Protein AF-A0A8C0QXE6-F1 (afdb_monomer)

Solvent-accessible surface area (backbone atoms only — not comparable to full-atom values): 5259 Å² total; per-residue (Å²): 135,86,78,80,76,77,84,74,82,79,78,74,94,70,89,79,63,35,59,53,74,41,62,43,84,90,75,74,41,79,80,47,75,49,74,78,36,82,29,62,71,77,45,76,48,71,43,95,84,71,50,33,37,38,40,33,27,78,66,79,48,71,50,77,43,75,61,57,72,68,69,79,69,64,73,83,90,127

Sequence (78 aa):
MDKREATVTTTSTRIGKFEARFFHLAFEEEFGRVKGHFRPINSVAFHPDGKSYSSGGEDGYVHIHYLDPQYFEFEFEV

pLDDT: mean 78.51, std 20.02, range [30.75, 95.88]

Secondary structure (DSSP, 8-state):
-----------S---S-EEEEEE-TTT--EEEEEEEESS-EEEEEE-TTSSEEEEEETTS-EEEEEPPHHHHS-----

InterPro domains:
  IPR001680 WD40 repeat [PF00400] (34-64)
  IPR001680 WD40 repeat [PS50082] (34-64)
  IPR001680 WD40 repeat [SM00320] (27-66)
  IPR011047 Quinoprotein alcohol dehydrogenase-like superfamily [SSF50998] (21-74)
  IPR015943 WD40/YVTN repeat-like-containing domain superfamily [G3DSA:2.130.10.10] (2-78)

Foldseek 3Di:
DDDPDPPPPPPDDDQDWDWDWDADPVVRDTDDIGTDDNAHFPDKAADPVRQKIWTDGPVRDIDIDGDDPVVVVDDDDD

Structure (mmCIF, N/CA/C/O backbone):
data_AF-A0A8C0QXE6-F1
#
_entry.id   AF-A0A8C0QXE6-F1
#
loop_
_atom_site.group_PDB
_atom_site.id
_atom_site.type_symbol
_atom_site.label_atom_id
_atom_site.label_alt_id
_atom_site.label_comp_id
_atom_site.label_asym_id
_atom_site.label_entity_id
_atom_site.label_seq_id
_atom_site.pdbx_PDB_ins_code
_atom_site.Cartn_x
_atom_site.Cartn_y
_atom_site.Cartn_z
_atom_site.occupancy
_atom_site.B_iso_or_equiv
_atom_site.auth_seq_id
_atom_site.auth_comp_id
_atom_site.auth_asym_id
_atom_site.auth_atom_id
_atom_site.pdbx_PDB_model_num
ATOM 1 N N . MET A 1 1 ? -17.587 -11.201 -34.002 1.00 38.28 1 MET A N 1
ATOM 2 C CA . MET A 1 1 ? -16.588 -11.356 -32.925 1.00 38.28 1 MET A CA 1
ATOM 3 C C . MET A 1 1 ? -16.464 -9.986 -32.287 1.00 38.28 1 MET A C 1
ATOM 5 O O . MET A 1 1 ? -15.793 -9.120 -32.829 1.00 38.28 1 MET A O 1
ATOM 9 N N . ASP A 1 2 ? -17.292 -9.752 -31.273 1.00 34.84 2 ASP A N 1
ATOM 10 C CA . ASP A 1 2 ? -17.496 -8.451 -30.635 1.00 34.84 2 ASP A CA 1
ATOM 11 C C . ASP A 1 2 ? -16.312 -8.159 -29.706 1.00 34.84 2 ASP A C 1
ATOM 13 O O . ASP A 1 2 ? -16.123 -8.837 -28.693 1.00 34.84 2 ASP A O 1
ATOM 17 N N . LYS A 1 3 ? -15.446 -7.225 -30.107 1.00 36.88 3 LYS A N 1
ATOM 18 C CA . LYS A 1 3 ? -14.353 -6.745 -29.263 1.00 36.88 3 LYS A CA 1
ATOM 19 C C . LYS A 1 3 ? -14.950 -5.700 -28.331 1.00 36.88 3 LYS A C 1
ATOM 21 O O . LYS A 1 3 ? -15.165 -4.563 -28.734 1.00 36.88 3 LYS A O 1
ATOM 26 N N . ARG A 1 4 ? -15.231 -6.099 -27.091 1.00 35.62 4 ARG A N 1
ATOM 27 C CA . ARG A 1 4 ? -15.594 -5.164 -26.026 1.00 35.62 4 ARG A CA 1
ATOM 28 C C . ARG A 1 4 ? -14.385 -4.286 -25.730 1.00 35.62 4 ARG A C 1
ATOM 30 O O . ARG A 1 4 ? -13.462 -4.706 -25.038 1.00 35.62 4 ARG A O 1
ATOM 37 N N . GLU A 1 5 ? -14.386 -3.088 -26.296 1.00 39.59 5 GLU A N 1
ATOM 38 C CA . GLU A 1 5 ? -13.471 -2.031 -25.898 1.00 39.59 5 GLU A CA 1
ATOM 39 C C . GLU A 1 5 ? -13.893 -1.564 -24.506 1.00 39.59 5 GLU A C 1
ATOM 41 O O . GLU A 1 5 ? -14.916 -0.901 -24.333 1.00 39.59 5 GLU A O 1
ATOM 46 N N . ALA A 1 6 ? -13.136 -1.970 -23.487 1.00 44.06 6 ALA A N 1
ATOM 47 C CA . ALA A 1 6 ? -13.220 -1.328 -22.189 1.00 44.06 6 ALA A CA 1
ATOM 48 C C . ALA A 1 6 ? -12.817 0.133 -22.404 1.00 44.06 6 ALA A C 1
ATOM 50 O O . ALA A 1 6 ? -11.657 0.428 -22.684 1.00 44.06 6 ALA A O 1
ATOM 51 N N . THR A 1 7 ? -13.795 1.035 -22.355 1.00 30.75 7 THR A N 1
ATOM 52 C CA . THR A 1 7 ? -13.591 2.479 -22.416 1.00 30.75 7 THR A CA 1
ATOM 53 C C . THR A 1 7 ? -12.667 2.885 -21.271 1.00 30.75 7 THR A C 1
ATOM 55 O O . THR A 1 7 ? -13.096 3.067 -20.134 1.00 30.75 7 THR A O 1
ATOM 58 N N . VAL A 1 8 ? -11.370 2.984 -21.559 1.00 45.34 8 VAL A N 1
ATOM 59 C CA . VAL A 1 8 ? -10.392 3.566 -20.648 1.00 45.34 8 VAL A CA 1
ATOM 60 C C . VAL A 1 8 ? -10.561 5.072 -20.761 1.00 45.34 8 VAL A C 1
ATOM 62 O O . VAL A 1 8 ? -10.107 5.700 -21.714 1.00 45.34 8 VAL A O 1
ATOM 65 N N . THR A 1 9 ? -11.261 5.655 -19.794 1.00 40.00 9 THR A N 1
ATOM 66 C CA . THR A 1 9 ? -11.388 7.104 -19.640 1.00 40.00 9 THR A CA 1
ATOM 67 C C . THR A 1 9 ? -10.026 7.680 -19.243 1.00 40.00 9 THR A C 1
ATOM 69 O O . THR A 1 9 ? -9.749 7.924 -18.070 1.00 40.00 9 THR A O 1
ATOM 72 N N . THR A 1 10 ? -9.129 7.883 -20.210 1.00 45.06 10 THR A N 1
ATOM 73 C CA . THR A 1 10 ? -7.906 8.668 -20.009 1.00 45.06 10 THR A CA 1
ATOM 74 C C . THR A 1 10 ? -8.278 10.149 -19.965 1.00 45.06 10 THR A C 1
ATOM 76 O O . THR A 1 10 ? -8.195 10.862 -20.966 1.00 45.06 10 THR A O 1
ATOM 79 N N . THR A 1 11 ? -8.726 10.629 -18.805 1.00 42.41 11 THR A N 1
ATOM 80 C CA . THR A 1 11 ? -8.910 12.064 -18.567 1.00 42.41 11 THR A CA 1
ATOM 81 C C . THR A 1 11 ? -7.546 12.756 -18.554 1.00 42.41 11 THR A C 1
ATOM 83 O O . THR A 1 11 ? -6.791 12.653 -17.592 1.00 42.41 11 THR A O 1
ATOM 86 N N . SER A 1 12 ? -7.257 13.446 -19.659 1.00 40.34 12 SER A N 1
ATOM 87 C CA . SER A 1 12 ? -6.492 14.693 -19.786 1.00 40.34 12 SER A CA 1
ATOM 88 C C . SER A 1 12 ? -5.349 14.932 -18.782 1.00 40.34 12 SER A C 1
ATOM 90 O O . SER A 1 12 ? -5.559 15.397 -17.665 1.00 40.34 12 SER A O 1
ATOM 92 N N . THR A 1 13 ? -4.116 14.751 -19.259 1.00 43.88 13 THR A N 1
ATOM 93 C CA . THR A 1 13 ? -2.958 15.613 -18.951 1.00 43.88 13 THR A CA 1
ATOM 94 C C . THR A 1 13 ? -2.736 15.976 -17.472 1.00 43.88 13 THR A C 1
ATOM 96 O O . THR A 1 13 ? -2.645 17.146 -17.108 1.00 43.88 13 THR A O 1
ATOM 99 N N . ARG A 1 14 ? -2.550 14.977 -16.604 1.00 45.50 14 ARG A N 1
ATOM 100 C CA . ARG A 1 14 ? -1.692 15.131 -15.418 1.00 45.50 14 ARG A CA 1
ATOM 101 C C . ARG A 1 14 ? -0.477 14.241 -15.602 1.00 45.50 14 ARG A C 1
ATOM 103 O O . ARG A 1 14 ? -0.526 13.036 -15.388 1.00 45.50 14 ARG A O 1
ATOM 110 N N . ILE A 1 15 ? 0.613 14.852 -16.046 1.00 50.94 15 ILE A N 1
ATOM 111 C CA . ILE A 1 15 ? 1.936 14.244 -15.976 1.00 50.94 15 ILE A CA 1
ATOM 112 C C . ILE A 1 15 ? 2.184 13.884 -14.507 1.00 50.94 15 ILE A C 1
ATOM 114 O O . ILE A 1 15 ? 2.319 14.764 -13.660 1.00 50.94 15 ILE A O 1
ATOM 118 N N . GLY A 1 16 ? 2.237 12.585 -14.222 1.00 53.91 16 GLY A N 1
ATOM 119 C CA . GLY A 1 16 ? 2.832 12.059 -13.003 1.00 53.91 16 GLY A CA 1
ATOM 120 C C . GLY A 1 16 ? 1.861 11.555 -11.937 1.00 53.91 16 GLY A C 1
ATOM 121 O O . GLY A 1 16 ? 1.193 12.332 -11.258 1.00 53.91 16 GLY A O 1
ATOM 122 N N . LYS A 1 17 ? 2.030 10.251 -11.686 1.00 66.50 17 LYS A N 1
ATOM 123 C CA . LYS A 1 17 ? 1.777 9.487 -10.453 1.00 66.50 17 LYS A CA 1
ATOM 124 C C . LYS A 1 17 ? 0.444 8.752 -10.431 1.00 66.50 17 LYS A C 1
ATOM 126 O O . LYS A 1 17 ? -0.567 9.258 -9.957 1.00 66.50 17 LYS A O 1
ATOM 131 N N . PHE A 1 18 ? 0.502 7.513 -10.908 1.00 83.25 18 PHE A N 1
ATOM 132 C CA . PHE A 1 18 ? -0.497 6.512 -10.577 1.00 83.25 18 PHE A CA 1
ATOM 133 C C . PHE A 1 18 ? -0.348 6.180 -9.090 1.00 83.25 18 PHE A C 1
ATOM 135 O O . PHE A 1 18 ? 0.762 5.996 -8.582 1.00 83.25 18 PHE A O 1
ATOM 142 N N . GLU A 1 19 ? -1.467 6.193 -8.378 1.00 89.38 19 GLU A N 1
ATOM 143 C CA . GLU A 1 19 ? -1.516 6.075 -6.924 1.00 89.38 19 GLU A CA 1
ATOM 144 C C . GLU A 1 19 ? -2.529 5.006 -6.520 1.00 89.38 19 GLU A C 1
ATOM 146 O O . GLU A 1 19 ? -3.591 4.886 -7.134 1.00 89.38 19 GLU A O 1
ATOM 151 N N . ALA A 1 20 ? -2.200 4.237 -5.485 1.00 90.88 20 ALA A N 1
ATOM 152 C CA . ALA A 1 20 ? -3.160 3.378 -4.810 1.00 90.88 20 ALA A CA 1
ATOM 153 C C . ALA A 1 20 ? -3.999 4.243 -3.862 1.00 90.88 20 ALA A C 1
ATOM 155 O O . ALA A 1 20 ? -3.449 5.051 -3.110 1.00 90.88 20 ALA A O 1
ATOM 156 N N . ARG A 1 21 ? -5.325 4.098 -3.912 1.00 91.44 21 ARG A N 1
ATOM 157 C CA . ARG A 1 21 ? -6.258 4.851 -3.066 1.00 91.44 21 ARG A CA 1
ATOM 158 C C . ARG A 1 21 ? -6.898 3.933 -2.040 1.00 91.44 21 ARG A C 1
ATOM 160 O O . ARG A 1 21 ? -7.313 2.828 -2.381 1.00 91.44 21 ARG A O 1
ATOM 167 N N . PHE A 1 22 ? -6.983 4.424 -0.813 1.00 91.19 22 PHE A N 1
ATOM 168 C CA . PHE A 1 22 ? -7.559 3.729 0.325 1.00 91.19 22 PHE A CA 1
ATOM 169 C C . PHE A 1 22 ? -8.892 4.373 0.682 1.00 91.19 22 PHE A C 1
ATOM 171 O O . PHE A 1 22 ? -8.973 5.591 0.850 1.00 91.19 22 PHE A O 1
ATOM 178 N N . PHE A 1 23 ? -9.923 3.537 0.773 1.00 89.88 23 PHE A N 1
ATOM 179 C CA . PHE A 1 23 ? -11.291 3.944 1.067 1.00 89.88 23 PHE A CA 1
ATOM 180 C C . PHE A 1 23 ? -11.805 3.219 2.295 1.00 89.88 23 PHE A C 1
ATOM 182 O O . PHE A 1 23 ? -11.563 2.020 2.467 1.00 89.88 23 PHE A O 1
ATOM 189 N N . HIS A 1 24 ? -12.534 3.945 3.131 1.00 88.88 24 HIS A N 1
ATOM 190 C CA . HIS A 1 24 ? -13.245 3.360 4.246 1.00 88.88 24 HIS A CA 1
ATOM 191 C C . HIS A 1 24 ? -14.487 2.645 3.713 1.00 88.88 24 HIS A C 1
ATOM 193 O O . HIS A 1 24 ? -15.353 3.270 3.108 1.00 88.88 24 HIS A O 1
ATOM 199 N N . LEU A 1 25 ? -14.599 1.335 3.946 1.00 88.25 25 LEU A N 1
ATOM 200 C CA . LEU A 1 25 ? -15.658 0.521 3.338 1.00 88.25 25 LEU A CA 1
ATOM 201 C C . LEU A 1 25 ? -17.071 0.961 3.755 1.00 88.25 25 LEU A C 1
ATOM 203 O O . LEU A 1 25 ? -17.984 0.896 2.944 1.00 88.25 25 LEU A O 1
ATOM 207 N N . ALA A 1 26 ? -17.256 1.395 5.005 1.00 89.25 26 ALA A N 1
ATOM 208 C CA . ALA A 1 26 ? -18.587 1.732 5.520 1.00 89.25 26 ALA A CA 1
ATOM 209 C C . ALA A 1 26 ? -19.049 3.159 5.181 1.00 89.25 26 ALA A C 1
ATOM 211 O O . ALA A 1 26 ? -20.248 3.403 5.122 1.00 89.25 26 ALA A O 1
ATOM 212 N N . PHE A 1 27 ? -18.109 4.089 4.989 1.0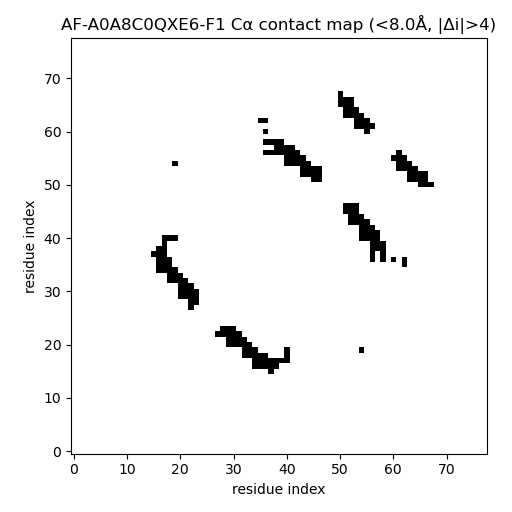0 87.75 27 PHE A N 1
ATOM 213 C CA . PHE A 1 27 ? -18.411 5.505 4.729 1.00 87.75 27 PHE A CA 1
ATOM 214 C C . PHE A 1 27 ? -18.198 5.874 3.258 1.00 87.75 27 PHE A C 1
ATOM 216 O O . PHE A 1 27 ? -18.596 6.949 2.834 1.00 87.75 27 PHE A O 1
ATOM 223 N N . GLU A 1 28 ? -17.565 4.985 2.485 1.00 89.94 28 GLU A N 1
ATOM 224 C CA . GLU A 1 28 ? -17.168 5.206 1.090 1.00 89.94 28 GLU A CA 1
ATOM 225 C C . GLU A 1 28 ? -16.236 6.420 0.907 1.00 89.94 28 GLU A C 1
ATOM 227 O O . GLU A 1 28 ? -16.043 6.922 -0.201 1.00 89.94 28 GLU A O 1
ATOM 232 N N . GLU A 1 29 ? -15.596 6.864 1.993 1.00 88.06 29 GLU A N 1
ATOM 233 C CA . GLU A 1 29 ? -14.705 8.019 2.000 1.00 88.06 29 GLU A CA 1
ATOM 234 C C . GLU A 1 29 ? -13.249 7.619 1.777 1.00 88.06 29 GLU A C 1
ATOM 236 O O . GLU A 1 29 ? -12.749 6.622 2.304 1.00 88.06 29 GLU A O 1
ATOM 241 N N . GLU A 1 30 ? -12.549 8.417 0.977 1.00 87.94 30 GLU A N 1
ATOM 242 C CA . GLU A 1 30 ? -11.122 8.255 0.737 1.00 87.94 30 GLU A CA 1
ATOM 243 C C . GLU A 1 30 ? -10.329 8.802 1.929 1.00 87.94 30 GLU A C 1
ATOM 245 O O . GLU A 1 30 ? -10.453 9.977 2.263 1.00 87.94 30 GLU A O 1
ATOM 250 N N . PHE A 1 31 ? -9.468 7.979 2.529 1.00 88.81 31 PHE A N 1
ATOM 251 C CA . PHE A 1 31 ? -8.660 8.385 3.686 1.00 88.81 31 PHE A CA 1
ATOM 252 C C . PHE A 1 31 ? -7.150 8.338 3.426 1.00 88.81 31 PHE A C 1
ATOM 254 O O . PHE A 1 31 ? -6.357 8.770 4.259 1.00 88.81 31 PHE A O 1
ATOM 261 N N . GLY A 1 32 ? -6.720 7.835 2.264 1.00 87.94 32 GLY A N 1
ATOM 262 C CA . GLY A 1 32 ? -5.297 7.730 1.966 1.00 87.94 32 GLY A CA 1
ATOM 263 C C . GLY A 1 32 ? -4.967 7.534 0.494 1.00 87.94 32 GLY A C 1
ATOM 264 O O . GLY A 1 32 ? -5.716 6.926 -0.273 1.00 87.94 32 GLY A O 1
ATOM 265 N N . ARG A 1 33 ? -3.786 8.026 0.106 1.00 90.50 33 ARG A N 1
ATOM 266 C CA . ARG A 1 33 ? -3.202 7.847 -1.228 1.00 90.50 33 ARG A CA 1
ATOM 267 C C . ARG A 1 33 ? -1.737 7.482 -1.119 1.00 90.50 33 AR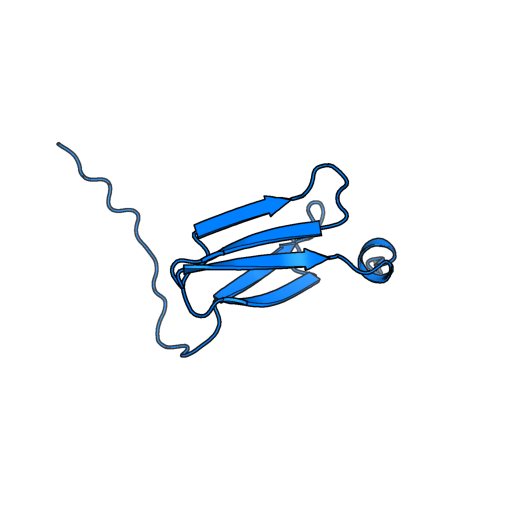G A C 1
ATOM 269 O O . ARG A 1 33 ? -0.958 8.227 -0.528 1.00 90.50 33 ARG A O 1
ATOM 276 N N . VAL A 1 34 ? -1.347 6.388 -1.760 1.00 90.25 34 VAL A N 1
ATOM 277 C CA . VAL A 1 34 ? 0.047 5.954 -1.827 1.00 90.25 34 VAL A CA 1
ATOM 278 C C . VAL A 1 34 ? 0.556 6.104 -3.251 1.00 90.25 34 VAL A C 1
ATOM 280 O O . VAL A 1 34 ? 0.071 5.471 -4.187 1.00 90.25 34 VAL A O 1
ATOM 283 N N . LYS A 1 35 ? 1.540 6.989 -3.413 1.00 89.19 35 LYS A N 1
ATOM 284 C CA . LYS A 1 35 ? 2.196 7.277 -4.691 1.00 89.19 35 LYS A CA 1
ATOM 285 C C . LYS A 1 35 ? 3.452 6.423 -4.821 1.00 89.19 35 LYS A C 1
ATOM 287 O O . LYS A 1 35 ? 4.151 6.204 -3.839 1.00 89.19 35 LYS A O 1
A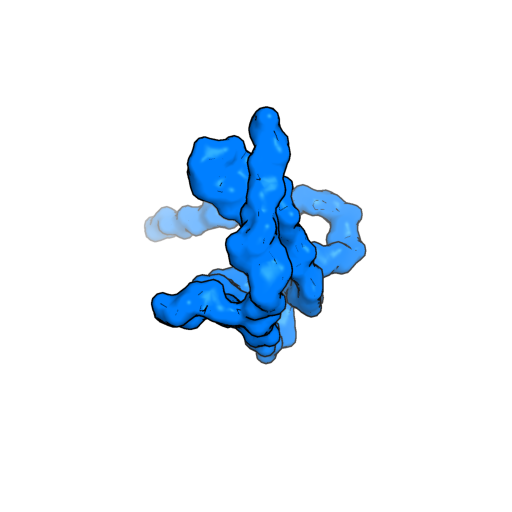TOM 292 N N . GLY A 1 36 ? 3.777 6.029 -6.046 1.00 84.38 36 GLY A N 1
ATOM 293 C CA . GLY A 1 36 ? 5.016 5.302 -6.337 1.00 84.38 36 GLY A CA 1
ATOM 294 C C . GLY A 1 36 ? 5.086 4.827 -7.780 1.00 84.38 36 GLY A C 1
ATOM 295 O O . GLY A 1 36 ? 6.120 4.961 -8.425 1.00 84.38 36 GLY A O 1
ATOM 296 N N . HIS A 1 37 ? 3.952 4.391 -8.328 1.00 87.69 37 HIS A N 1
ATOM 297 C CA . HIS A 1 37 ? 3.898 3.891 -9.692 1.00 87.69 37 HIS A CA 1
ATOM 298 C C . HIS A 1 37 ? 3.988 5.002 -10.744 1.00 87.69 37 HIS A C 1
ATOM 300 O O . HIS A 1 37 ? 3.280 6.019 -10.715 1.00 87.69 37 HIS A O 1
ATOM 306 N N . PHE A 1 38 ? 4.870 4.777 -11.717 1.00 84.75 38 PHE A N 1
ATOM 307 C CA . PHE A 1 38 ? 5.082 5.686 -12.846 1.00 84.75 38 PHE A CA 1
ATOM 308 C C . PHE A 1 38 ? 4.117 5.414 -14.004 1.00 84.75 38 PHE A C 1
ATOM 310 O O . PHE A 1 38 ? 3.902 6.287 -14.846 1.00 84.75 38 PHE A O 1
ATOM 317 N N . ARG A 1 39 ? 3.515 4.223 -14.030 1.00 87.56 39 ARG A N 1
ATOM 318 C CA . ARG A 1 39 ? 2.545 3.752 -15.028 1.00 87.56 39 ARG A CA 1
ATOM 319 C C . ARG A 1 39 ? 1.303 3.157 -14.343 1.00 87.56 39 ARG A C 1
ATOM 321 O O . ARG A 1 39 ? 1.332 3.011 -13.121 1.00 87.56 39 ARG A O 1
ATOM 328 N N . PRO A 1 40 ? 0.219 2.842 -15.080 1.00 88.94 40 PRO A N 1
ATOM 329 C CA . PRO A 1 40 ? -0.998 2.290 -14.493 1.00 88.94 40 PRO A CA 1
ATOM 330 C C . PRO A 1 40 ? -0.740 1.085 -13.588 1.00 88.94 40 PRO A C 1
ATOM 332 O O . PRO A 1 40 ? 0.072 0.214 -13.907 1.00 88.94 40 PRO A O 1
ATOM 335 N N . ILE A 1 41 ? -1.446 1.057 -12.457 1.00 90.12 41 ILE A N 1
ATOM 336 C CA . ILE A 1 41 ? -1.462 -0.083 -11.540 1.00 90.12 41 ILE A CA 1
ATOM 337 C C . ILE A 1 41 ? -2.458 -1.093 -12.100 1.00 90.12 41 ILE A C 1
ATOM 339 O O . ILE A 1 41 ? -3.635 -0.776 -12.254 1.00 90.12 41 ILE A O 1
ATOM 343 N N . ASN A 1 42 ? -1.985 -2.300 -12.391 1.00 91.88 42 ASN A N 1
ATOM 344 C CA . ASN A 1 42 ? -2.795 -3.360 -12.991 1.00 91.88 42 ASN A CA 1
ATOM 345 C C . ASN A 1 42 ? -3.265 -4.388 -11.959 1.00 91.88 42 ASN A C 1
ATOM 347 O O . ASN A 1 42 ? -4.244 -5.091 -12.192 1.00 91.88 42 ASN A 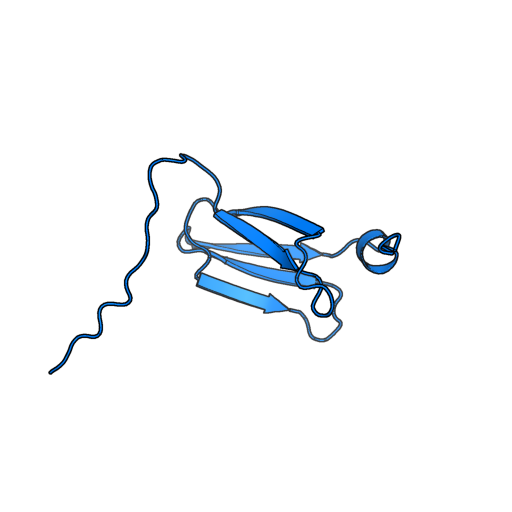O 1
ATOM 351 N N . SER A 1 43 ? -2.559 -4.502 -10.832 1.00 90.56 43 SER A N 1
ATOM 352 C CA . SER A 1 43 ? -2.868 -5.485 -9.798 1.00 90.56 43 SER A CA 1
ATOM 353 C C . SER A 1 43 ? -2.557 -4.943 -8.413 1.00 90.56 43 SER A C 1
ATOM 355 O O . SER A 1 43 ? -1.555 -4.258 -8.213 1.00 90.56 43 SER A O 1
ATOM 357 N N . VAL A 1 44 ? -3.393 -5.315 -7.449 1.00 94.62 44 VAL A N 1
ATOM 358 C CA . VAL A 1 44 ? -3.206 -5.055 -6.021 1.00 94.62 44 VAL A CA 1
ATOM 359 C C . VAL A 1 44 ? -3.519 -6.328 -5.243 1.00 94.62 44 VAL A C 1
ATOM 361 O O . VAL A 1 44 ? -4.438 -7.061 -5.600 1.00 94.62 44 VAL A O 1
ATOM 364 N N . ALA A 1 45 ? -2.743 -6.613 -4.204 1.00 95.88 45 ALA A N 1
ATOM 365 C CA . ALA A 1 45 ? -2.951 -7.768 -3.341 1.00 95.88 45 ALA A CA 1
ATOM 366 C C . ALA A 1 45 ? -2.613 -7.410 -1.895 1.00 95.88 45 ALA A C 1
ATOM 368 O O . ALA A 1 45 ? -1.578 -6.801 -1.629 1.00 95.88 45 ALA A O 1
ATOM 369 N N . PHE A 1 46 ? -3.473 -7.810 -0.965 1.00 95.12 46 PHE A N 1
ATOM 370 C CA . PHE A 1 46 ? -3.219 -7.683 0.466 1.00 95.12 46 PHE A CA 1
ATOM 371 C C . PHE A 1 46 ? -2.619 -8.977 1.000 1.00 95.12 46 PHE A C 1
ATOM 373 O O . PHE A 1 46 ? -3.007 -10.072 0.586 1.00 95.12 46 PHE A O 1
ATOM 380 N N . HIS A 1 47 ? -1.680 -8.852 1.931 1.00 94.69 47 HIS A N 1
ATOM 381 C CA . HIS A 1 47 ? -1.213 -10.006 2.678 1.00 94.69 47 HIS A CA 1
ATOM 382 C C . HIS A 1 47 ? -2.343 -10.500 3.608 1.00 94.69 47 HIS A C 1
ATOM 384 O O . HIS A 1 47 ? -3.068 -9.673 4.167 1.00 94.69 47 HIS A O 1
ATOM 390 N N . PRO A 1 48 ? -2.522 -11.822 3.800 1.00 94.62 48 PRO A N 1
ATOM 391 C CA . PRO A 1 48 ? -3.621 -12.374 4.601 1.00 94.62 48 PRO A CA 1
ATOM 392 C C . PRO A 1 48 ? -3.620 -11.945 6.076 1.00 94.62 48 PRO A C 1
ATOM 394 O O . PRO A 1 48 ? -4.653 -12.038 6.729 1.00 94.62 48 PRO A O 1
ATOM 397 N N . ASP A 1 49 ? -2.488 -11.473 6.607 1.00 93.50 49 ASP A N 1
ATOM 398 C CA . ASP A 1 49 ? -2.412 -10.911 7.965 1.00 93.50 49 ASP A CA 1
ATOM 399 C C . ASP A 1 49 ? -2.838 -9.432 8.061 1.00 93.50 49 ASP A C 1
ATOM 401 O O . ASP A 1 49 ? -2.879 -8.887 9.162 1.00 93.50 49 ASP A O 1
ATOM 405 N N . GLY A 1 50 ? -3.119 -8.773 6.932 1.00 91.19 50 GLY A N 1
ATOM 406 C CA . GLY A 1 50 ? -3.531 -7.370 6.869 1.00 91.19 50 GLY A CA 1
ATOM 407 C C . GLY A 1 50 ? -2.437 -6.340 7.169 1.00 91.19 50 GLY A C 1
ATOM 408 O O . GLY A 1 50 ? -2.744 -5.155 7.215 1.00 91.19 50 GLY A O 1
ATOM 409 N N . LYS A 1 51 ? -1.174 -6.741 7.361 1.00 93.69 51 LYS A N 1
ATOM 410 C CA . LYS A 1 51 ? -0.069 -5.835 7.744 1.00 93.69 51 LYS A CA 1
ATOM 411 C C . LYS A 1 51 ? 0.685 -5.236 6.569 1.00 93.69 51 LYS A C 1
ATOM 413 O O . LYS A 1 51 ? 1.500 -4.332 6.740 1.00 93.69 51 LYS A O 1
ATOM 418 N N . SER A 1 52 ? 0.465 -5.763 5.375 1.00 94.69 52 SER A N 1
ATOM 419 C CA . SER A 1 52 ? 1.134 -5.292 4.172 1.00 94.69 52 SER A CA 1
ATOM 420 C C . SER A 1 52 ? 0.270 -5.499 2.941 1.00 94.69 52 SER A C 1
ATOM 422 O O . SER A 1 52 ? -0.660 -6.313 2.923 1.00 94.69 52 SER A O 1
ATOM 424 N N . TYR A 1 53 ? 0.593 -4.755 1.893 1.00 95.62 53 TYR A N 1
ATOM 425 C CA . TYR A 1 53 ? 0.003 -4.935 0.579 1.00 95.62 53 TYR A CA 1
ATOM 426 C C . TYR A 1 53 ? 1.061 -4.761 -0.505 1.00 95.62 53 TYR A C 1
ATOM 428 O O . TYR A 1 53 ? 2.141 -4.211 -0.284 1.00 95.62 53 TYR A O 1
ATOM 436 N N . SER A 1 54 ? 0.751 -5.267 -1.689 1.00 95.56 54 SER A N 1
ATOM 437 C CA . SER A 1 54 ? 1.586 -5.155 -2.875 1.00 95.56 54 SER A CA 1
ATOM 438 C C . SER A 1 54 ? 0.785 -4.575 -4.031 1.00 95.56 54 SER A C 1
ATOM 440 O O . SER A 1 54 ? -0.380 -4.931 -4.223 1.00 95.56 54 SER A O 1
ATOM 442 N N . SER A 1 55 ? 1.416 -3.714 -4.823 1.00 94.25 55 SER A N 1
ATOM 443 C CA . SER A 1 55 ? 0.864 -3.173 -6.065 1.00 94.25 55 SER A CA 1
ATOM 444 C C . SER A 1 55 ? 1.817 -3.424 -7.232 1.00 94.25 55 SER A C 1
ATOM 446 O O . SER A 1 55 ? 3.024 -3.211 -7.130 1.00 94.25 55 SER A O 1
ATOM 448 N N . GLY A 1 56 ? 1.274 -3.913 -8.346 1.00 93.12 56 GLY A N 1
ATOM 449 C CA . GLY A 1 56 ? 2.008 -4.191 -9.578 1.00 93.12 56 GLY A CA 1
ATOM 450 C C . GLY A 1 56 ? 1.585 -3.234 -10.684 1.00 93.12 56 GLY A C 1
ATOM 451 O O . GLY A 1 56 ? 0.395 -3.143 -11.003 1.00 93.12 56 GLY A O 1
ATOM 452 N N . GLY A 1 57 ? 2.555 -2.530 -11.266 1.00 89.56 57 GLY A N 1
ATOM 453 C CA . GLY A 1 57 ? 2.330 -1.565 -12.337 1.00 89.56 57 GLY A CA 1
ATOM 454 C C . GLY A 1 57 ? 2.843 -2.042 -13.692 1.00 89.56 57 GLY A C 1
ATOM 455 O O . GLY A 1 57 ? 3.698 -2.920 -13.797 1.00 89.56 57 GLY A O 1
ATOM 456 N N . GLU A 1 58 ? 2.363 -1.409 -14.760 1.00 88.06 58 GLU A N 1
ATOM 457 C CA . GLU A 1 58 ? 2.908 -1.575 -16.119 1.00 88.06 58 GLU A CA 1
ATOM 458 C C . GLU A 1 58 ? 4.314 -0.949 -16.273 1.00 88.06 58 GLU A C 1
ATOM 460 O O . GLU A 1 58 ? 4.958 -1.010 -17.324 1.00 88.06 58 GLU A O 1
ATOM 465 N N . ASP A 1 59 ? 4.820 -0.310 -15.216 1.00 84.25 59 ASP A N 1
ATOM 466 C CA . ASP A 1 59 ? 6.197 0.174 -15.119 1.00 84.25 59 ASP A CA 1
ATOM 467 C C . ASP A 1 59 ? 7.208 -0.973 -14.994 1.00 84.25 59 ASP A C 1
ATOM 469 O O . ASP A 1 59 ? 8.399 -0.742 -15.186 1.00 84.25 59 ASP A O 1
ATOM 473 N N . GLY A 1 60 ? 6.735 -2.204 -14.769 1.00 86.94 60 GLY A N 1
ATOM 474 C CA . GLY A 1 60 ? 7.573 -3.389 -14.602 1.00 86.94 60 GLY A CA 1
ATOM 475 C C . GLY A 1 60 ? 8.061 -3.570 -13.167 1.00 86.94 60 GLY A C 1
ATOM 476 O O . GLY A 1 60 ? 8.895 -4.439 -12.917 1.00 86.94 60 GLY A O 1
ATOM 477 N N . TYR A 1 61 ? 7.540 -2.773 -12.230 1.00 89.19 61 TYR A N 1
ATOM 478 C CA . TYR A 1 61 ? 7.881 -2.845 -10.818 1.00 89.19 61 TYR A CA 1
ATOM 479 C C . TYR A 1 61 ? 6.694 -3.318 -9.982 1.00 89.19 61 TYR A C 1
ATOM 481 O O . TYR A 1 61 ? 5.527 -3.025 -10.258 1.00 89.19 61 TYR A O 1
ATOM 489 N N . VAL A 1 62 ? 7.026 -4.021 -8.901 1.00 92.88 62 VAL A N 1
ATOM 490 C CA . VAL A 1 62 ? 6.100 -4.332 -7.816 1.00 92.88 62 VAL A CA 1
ATOM 491 C C . VAL A 1 62 ? 6.531 -3.520 -6.607 1.00 92.88 62 VAL A C 1
ATOM 493 O O . VAL A 1 62 ? 7.678 -3.613 -6.172 1.00 92.88 62 VAL A O 1
ATOM 496 N N . HIS A 1 63 ? 5.616 -2.717 -6.078 1.00 91.94 63 HIS A N 1
ATOM 497 C CA . HIS A 1 63 ? 5.816 -2.014 -4.822 1.00 91.94 63 HIS A CA 1
ATOM 498 C C . HIS A 1 63 ? 5.222 -2.849 -3.694 1.00 91.94 63 HIS A C 1
ATOM 500 O O . HIS A 1 63 ? 4.095 -3.331 -3.801 1.00 91.94 63 HIS A O 1
ATOM 506 N N . ILE A 1 64 ? 5.992 -3.022 -2.622 1.00 94.50 64 IL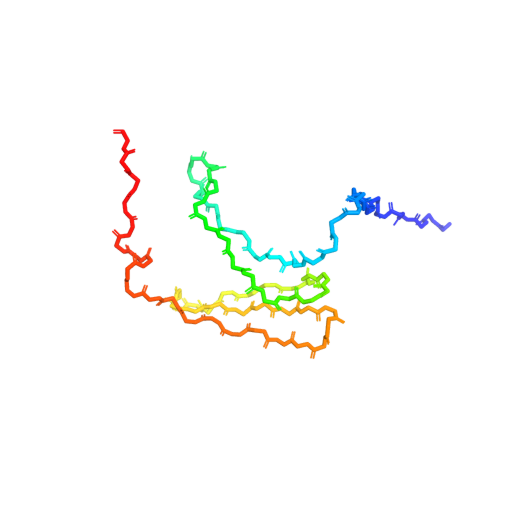E A N 1
ATOM 507 C CA . ILE A 1 64 ? 5.564 -3.707 -1.403 1.00 94.50 64 ILE A CA 1
ATOM 508 C C . ILE A 1 64 ? 5.535 -2.666 -0.295 1.00 94.50 64 ILE A C 1
ATOM 510 O O . ILE A 1 64 ? 6.523 -1.968 -0.063 1.00 94.50 64 ILE A O 1
ATOM 514 N N . HIS A 1 65 ? 4.401 -2.574 0.381 1.00 93.50 65 HIS A N 1
ATOM 515 C CA . HIS A 1 65 ? 4.150 -1.590 1.416 1.00 93.50 65 HIS A CA 1
ATOM 516 C C . HIS A 1 65 ? 3.817 -2.296 2.723 1.00 93.50 65 HIS A C 1
ATOM 518 O O . HIS A 1 65 ? 2.879 -3.091 2.785 1.00 93.50 65 HIS A O 1
ATOM 524 N N . TYR A 1 66 ? 4.577 -1.972 3.765 1.00 93.31 66 TYR A N 1
ATOM 525 C CA . TYR A 1 66 ? 4.248 -2.326 5.139 1.00 93.31 66 TYR A CA 1
ATOM 526 C C . TYR A 1 66 ? 3.400 -1.209 5.734 1.00 93.31 66 TYR A C 1
ATOM 528 O O . TYR A 1 66 ? 3.711 -0.033 5.546 1.00 93.31 66 TYR A O 1
ATOM 536 N N . LEU A 1 67 ? 2.309 -1.583 6.394 1.00 91.31 67 LEU A N 1
ATOM 537 C CA . LEU A 1 67 ? 1.434 -0.645 7.079 1.00 91.31 67 LEU A CA 1
ATOM 538 C C . LEU A 1 67 ? 1.992 -0.407 8.478 1.00 91.31 67 LEU A C 1
ATOM 540 O O . LEU A 1 67 ? 2.184 -1.352 9.249 1.00 91.31 67 LEU A O 1
ATOM 544 N N . ASP A 1 68 ? 2.265 0.855 8.788 1.00 88.88 68 ASP A N 1
ATOM 545 C CA . ASP A 1 68 ? 2.721 1.249 10.113 1.00 88.88 68 ASP A CA 1
ATOM 546 C C . ASP A 1 68 ? 1.597 1.067 11.151 1.00 88.88 68 ASP A C 1
ATOM 548 O O . ASP A 1 68 ? 0.419 1.178 10.798 1.00 88.88 68 ASP A O 1
ATOM 552 N N . PRO A 1 69 ? 1.91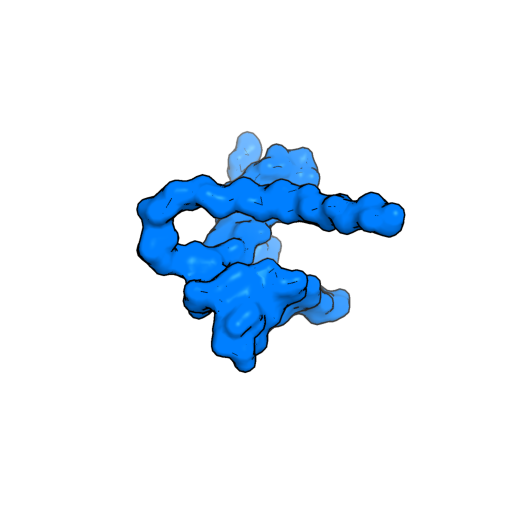8 0.824 12.438 1.00 86.81 69 PRO A N 1
ATOM 553 C CA . PRO A 1 69 ? 0.919 0.673 13.500 1.00 86.81 69 PRO A CA 1
ATOM 554 C C . PRO A 1 69 ? -0.130 1.795 13.532 1.00 86.81 69 PRO A C 1
ATOM 556 O O . PRO A 1 69 ? -1.312 1.529 13.730 1.00 86.81 69 PRO A O 1
ATOM 559 N N . GLN A 1 70 ? 0.281 3.028 13.225 1.00 85.06 70 GLN A N 1
ATOM 560 C CA . GLN A 1 70 ?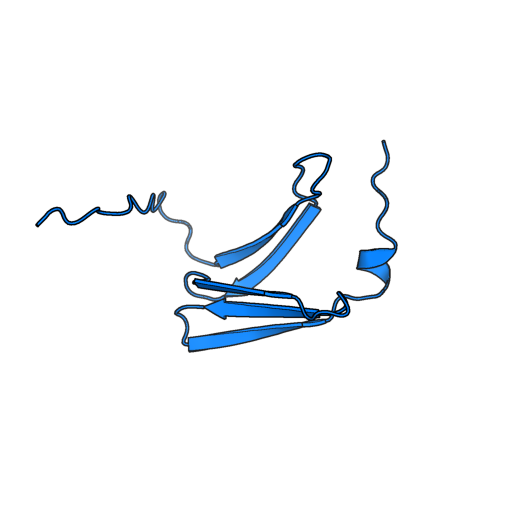 -0.586 4.205 13.182 1.00 85.06 70 GLN A CA 1
ATOM 561 C C . GLN A 1 70 ? -1.712 4.104 12.141 1.00 85.06 70 GLN A C 1
ATOM 563 O O . GLN A 1 70 ? -2.742 4.747 12.303 1.00 85.06 70 GLN A O 1
ATOM 568 N N . TYR A 1 71 ? -1.553 3.299 11.083 1.00 84.88 71 TYR A N 1
ATOM 569 C CA . TYR A 1 71 ? -2.630 3.041 10.119 1.00 84.88 71 TYR A CA 1
ATOM 570 C C . TYR A 1 71 ? -3.805 2.294 10.767 1.00 84.88 71 TYR A C 1
ATOM 572 O O . TYR A 1 71 ? -4.955 2.519 10.405 1.00 84.88 71 TYR A O 1
ATOM 580 N N . PHE A 1 72 ? -3.522 1.413 11.729 1.00 85.06 72 PHE A N 1
ATOM 581 C CA . PHE A 1 72 ? -4.537 0.617 12.424 1.00 85.06 72 PHE A CA 1
ATOM 582 C C . PHE A 1 72 ? -5.176 1.362 13.596 1.00 85.06 72 PHE A C 1
ATOM 584 O O . PHE A 1 72 ? -6.280 1.021 14.003 1.00 85.06 72 PHE A O 1
ATOM 591 N N . GLU A 1 73 ? -4.481 2.364 14.127 1.00 84.75 73 GLU A N 1
ATOM 592 C CA . GLU A 1 73 ? -4.969 3.247 15.191 1.00 84.75 73 GLU A CA 1
ATOM 593 C C . GLU A 1 73 ? -5.751 4.450 14.637 1.00 84.75 73 GLU A C 1
ATOM 595 O O . GLU A 1 73 ? -6.193 5.306 15.399 1.00 84.75 73 GLU A O 1
ATOM 600 N N . PHE A 1 74 ? -5.913 4.543 13.314 1.00 79.00 74 PHE A N 1
ATOM 601 C CA . PHE A 1 74 ? -6.650 5.629 12.686 1.00 79.00 74 PHE A CA 1
ATOM 602 C C . PHE A 1 74 ? -8.152 5.498 12.964 1.00 79.00 74 PHE A C 1
ATOM 604 O O . PHE A 1 74 ? -8.825 4.614 12.433 1.00 79.00 74 PHE A O 1
ATOM 611 N N . GLU A 1 75 ? -8.676 6.416 13.772 1.00 74.69 75 GLU A N 1
ATOM 612 C CA . GLU A 1 75 ? -10.106 6.578 14.013 1.00 74.69 75 GLU A CA 1
ATOM 613 C C . GLU A 1 75 ? -10.639 7.765 13.210 1.00 74.69 75 GLU A C 1
ATOM 615 O O . GLU A 1 75 ? -10.043 8.844 13.177 1.00 74.69 75 GLU A O 1
ATOM 620 N N . PHE A 1 76 ? -11.781 7.560 12.555 1.00 66.81 76 PHE A N 1
ATOM 621 C CA . PHE A 1 76 ? -12.547 8.659 11.984 1.00 66.81 76 PHE A CA 1
ATOM 622 C C . PHE A 1 76 ? -13.254 9.394 13.121 1.00 66.81 76 PHE A C 1
ATOM 624 O O . PHE A 1 76 ? -14.015 8.783 13.872 1.00 66.81 76 PHE A O 1
ATOM 631 N N . GLU A 1 77 ? -13.013 10.696 13.241 1.00 64.50 77 GLU A N 1
ATOM 632 C CA . GLU A 1 77 ? 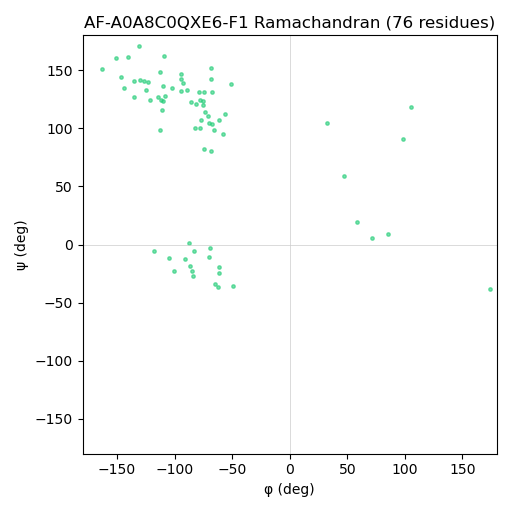-13.819 11.549 14.108 1.00 64.50 77 GLU A CA 1
ATOM 633 C C . GLU A 1 77 ? -15.179 11.747 13.416 1.00 64.50 77 GLU A C 1
ATOM 635 O O . GLU A 1 77 ? -15.238 12.276 12.303 1.00 64.50 77 GLU A O 1
ATOM 640 N N . VAL A 1 78 ? -16.244 11.220 14.031 1.00 58.72 78 VAL A N 1
AT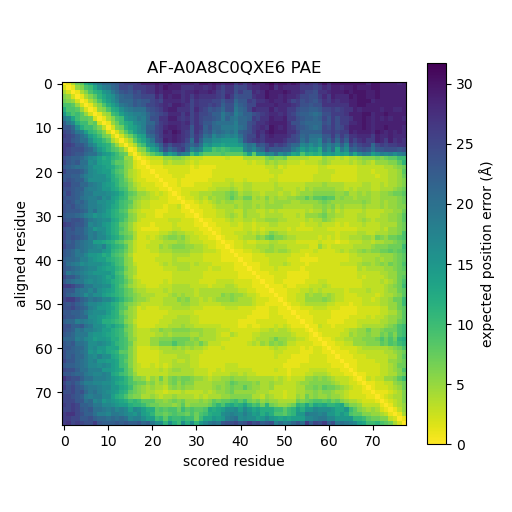OM 641 C CA . VAL A 1 78 ? -17.635 11.271 13.535 1.00 58.72 78 VAL A CA 1
ATOM 642 C C . VAL A 1 78 ? -18.380 12.442 14.158 1.00 58.72 78 VAL A C 1
ATOM 644 O O . VAL A 1 78 ? -18.271 12.609 15.394 1.00 58.72 78 VAL A O 1
#

Mean predicted aligned error: 9.88 Å

Organism: NCBI:txid286419

Radius of gyration: 15.54 Å; Cα contacts (8 Å, |Δi|>4): 100; chains: 1; bounding box: 26×28×48 Å

Nearest PDB structures (foldseek):
  5k0y-assembly1_T  TM=7.803E-01  e=1.206E-07  Oryctolagus cuniculus
  8oz0-assembly1_F  TM=8.168E-01  e=1.280E-07  Homo sapiens
  4ggd-assembly1_A  TM=9.405E-01  e=3.921E-02  Homo sapiens
  5g04-assembly1_R  TM=9.146E-01  e=5.274E-02  Homo sapiens
  8y6q-assembly1_K  TM=8.635E-01  e=1.461E+00  Drosophila melanogaster